Protein AF-A0A1A8RCY4-F1 (afdb_monomer)

Secondary structure (DSSP, 8-state):
-TTGGG-EEPPGGGTTTTTT--EE-TTT--EE---EEE--TT-S--EEE-HHHHHHHHHHHHHHHHHHHHHTT---S--HHHHHHHHHHHHHHHHHHHTT---S--

Organism: NCBI:txid451742

Nearest PDB structures (foldseek):
  4uj4-assembly3_B  TM=8.324E-01  e=1.398E-10  Homo sapiens
  4uj3-assembly4_K  TM=8.630E-01  e=2.674E-10  Homo sapiens
  4uj3-assembly7_T  TM=8.404E-01  e=4.211E-10  Homo sapiens
  4uj3-assembly5_N  TM=8.336E-01  e=6.215E-10  Homo sapiens
  4uj3-assembly6_Q  TM=8.354E-01  e=2.762E-09  Homo sapiens

Radius of gyration: 16.11 Å; Cα contacts (8 Å, |Δi|>4): 118; chains: 1; bounding box: 40×32×40 Å

Solvent-accessible surface area (backbone atoms only — not comparable to full-atom values): 6182 Å² total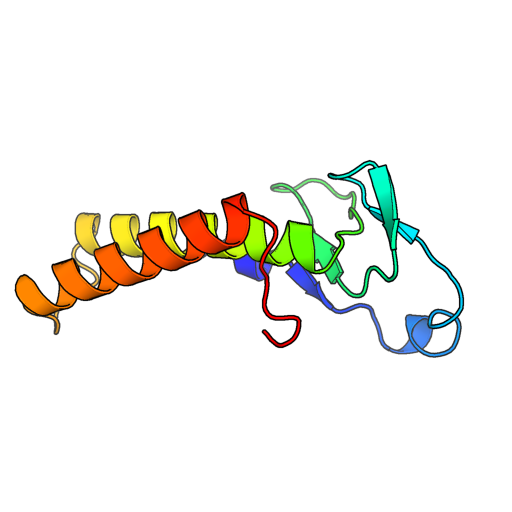; per-residue (Å²): 93,74,66,66,73,29,53,41,73,64,60,71,87,59,52,83,78,36,91,77,54,67,34,59,14,71,85,79,68,47,72,36,74,45,66,36,32,37,42,65,84,86,52,92,60,76,39,42,32,29,61,62,60,46,44,43,51,48,30,51,44,51,39,55,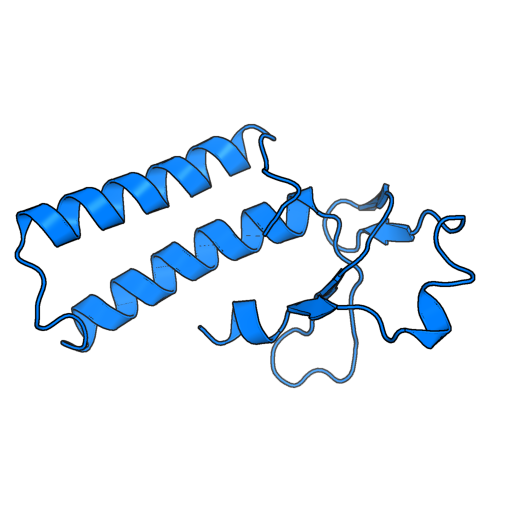34,51,54,48,32,54,77,68,62,68,61,76,86,62,56,74,65,58,51,50,52,51,54,50,49,35,53,47,48,38,53,42,32,71,74,72,49,69,73,91,82,125

Structure (mmCIF, N/CA/C/O backbone):
data_AF-A0A1A8RCY4-F1
#
_entry.id   AF-A0A1A8RCY4-F1
#
loop_
_atom_site.group_PDB
_atom_site.id
_atom_site.type_symbol
_atom_site.label_atom_id
_atom_site.label_alt_id
_atom_site.label_comp_id
_atom_site.label_asym_id
_atom_site.label_entity_id
_atom_site.label_seq_id
_atom_site.pdbx_PDB_ins_code
_atom_site.Cartn_x
_atom_site.Cartn_y
_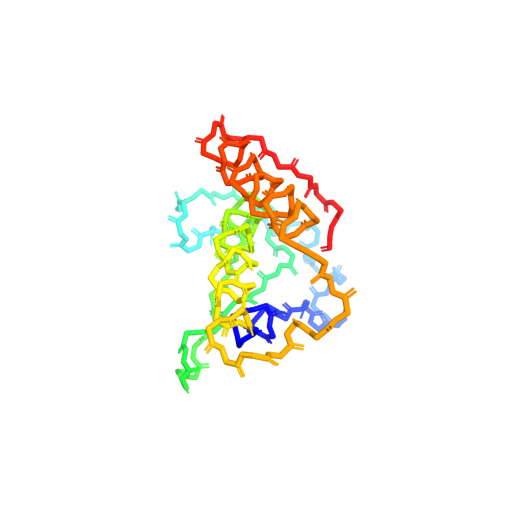atom_site.Cartn_z
_atom_site.occupancy
_atom_site.B_iso_or_equiv
_atom_site.auth_seq_id
_atom_site.auth_comp_id
_atom_site.auth_asym_id
_atom_site.auth_atom_id
_atom_site.pdbx_PDB_model_num
ATOM 1 N N . SER A 1 1 ? -2.426 -8.046 4.010 1.00 46.12 1 SER A N 1
ATOM 2 C CA . SER A 1 1 ? -1.127 -8.624 4.414 1.00 46.12 1 SER A CA 1
ATOM 3 C C . SER A 1 1 ? -0.524 -9.542 3.350 1.00 46.12 1 SER A C 1
ATOM 5 O O . SER A 1 1 ? 0.684 -9.514 3.175 1.00 46.12 1 SER A O 1
ATOM 7 N N . THR A 1 2 ? -1.328 -10.288 2.579 1.00 46.25 2 THR A N 1
ATOM 8 C CA . THR A 1 2 ? -0.867 -11.282 1.579 1.00 46.25 2 THR A CA 1
ATOM 9 C C . THR A 1 2 ? -0.059 -10.717 0.399 1.00 46.25 2 THR A C 1
ATOM 11 O O . THR A 1 2 ? 0.741 -11.422 -0.206 1.00 46.25 2 THR A O 1
ATOM 14 N N . ILE A 1 3 ? -0.234 -9.437 0.052 1.00 51.22 3 ILE A N 1
ATOM 15 C CA . ILE A 1 3 ? 0.501 -8.832 -1.071 1.00 51.22 3 ILE A CA 1
ATOM 16 C C . ILE A 1 3 ? 1.909 -8.385 -0.645 1.00 51.22 3 ILE A C 1
ATOM 18 O O . ILE A 1 3 ? 2.849 -8.534 -1.418 1.00 51.22 3 ILE A O 1
ATOM 22 N N . LEU A 1 4 ? 2.118 -7.931 0.595 1.00 52.28 4 LEU A N 1
ATOM 23 C CA . LEU A 1 4 ? 3.474 -7.629 1.079 1.00 52.28 4 LEU A CA 1
ATOM 24 C C . LEU A 1 4 ? 4.340 -8.886 1.192 1.00 52.28 4 LEU A C 1
ATOM 26 O O . LEU A 1 4 ? 5.504 -8.845 0.813 1.00 52.28 4 LEU A O 1
ATOM 30 N N . THR A 1 5 ? 3.755 -10.018 1.591 1.00 53.28 5 THR A N 1
ATOM 31 C CA . THR A 1 5 ? 4.439 -11.323 1.578 1.00 53.28 5 THR A CA 1
ATOM 32 C C . THR A 1 5 ? 4.731 -11.835 0.166 1.00 53.28 5 THR A C 1
ATOM 34 O O . THR A 1 5 ? 5.559 -12.723 0.001 1.00 53.28 5 THR A O 1
ATOM 37 N N . SER A 1 6 ? 4.070 -11.295 -0.866 1.00 58.91 6 SER A N 1
ATOM 38 C CA . SER A 1 6 ? 4.346 -11.660 -2.261 1.00 58.91 6 SER A CA 1
ATOM 39 C C . SER A 1 6 ? 5.582 -10.962 -2.838 1.00 58.91 6 SER A C 1
ATOM 41 O O . SER A 1 6 ? 6.127 -11.430 -3.840 1.00 58.91 6 SER A O 1
ATOM 43 N N . PHE A 1 7 ? 6.051 -9.874 -2.210 1.00 64.44 7 PHE A N 1
ATOM 44 C CA . PHE A 1 7 ? 7.322 -9.255 -2.568 1.00 64.44 7 PHE A CA 1
ATOM 45 C C . PHE A 1 7 ? 8.463 -10.033 -1.930 1.00 64.44 7 PHE A C 1
ATOM 47 O O . PHE A 1 7 ? 8.670 -9.973 -0.722 1.00 64.44 7 PHE A O 1
ATOM 54 N N . THR A 1 8 ? 9.229 -10.735 -2.759 1.00 74.31 8 THR A N 1
ATOM 55 C CA . THR A 1 8 ? 10.427 -11.444 -2.304 1.00 74.31 8 THR A CA 1
ATOM 56 C C . THR A 1 8 ? 11.684 -10.720 -2.787 1.00 74.31 8 THR A C 1
ATOM 58 O O . THR A 1 8 ? 11.713 -10.264 -3.942 1.00 74.31 8 THR A O 1
ATOM 61 N N . PRO A 1 9 ? 12.712 -10.581 -1.926 1.00 71.00 9 PRO A N 1
ATOM 62 C CA . PRO A 1 9 ? 14.032 -10.159 -2.370 1.00 71.00 9 PRO A CA 1
ATOM 63 C C . PRO A 1 9 ? 14.611 -11.195 -3.340 1.00 71.00 9 PRO A C 1
ATOM 65 O O . PRO A 1 9 ? 14.158 -12.345 -3.422 1.00 71.00 9 PRO A O 1
ATOM 68 N N . LEU A 1 10 ? 15.595 -10.771 -4.124 1.00 68.06 10 LEU A N 1
ATOM 69 C CA . LEU A 1 10 ? 16.285 -11.662 -5.048 1.00 68.06 10 LEU A CA 1
ATOM 70 C C . LEU A 1 10 ? 17.155 -12.664 -4.279 1.00 68.06 10 LEU A C 1
ATOM 72 O O . LEU A 1 10 ? 17.692 -12.326 -3.228 1.00 68.06 10 LEU A O 1
ATOM 76 N N . PRO A 1 11 ? 17.312 -13.901 -4.783 1.00 66.12 11 PRO A N 1
ATOM 77 C CA . PRO A 1 11 ? 18.238 -14.844 -4.177 1.00 66.12 11 PRO A CA 1
ATOM 78 C C . PRO A 1 11 ? 19.691 -14.328 -4.290 1.00 66.12 11 PRO A C 1
ATOM 80 O O . PRO A 1 11 ? 20.043 -13.784 -5.340 1.00 66.12 11 PRO A O 1
ATOM 83 N N . PRO A 1 12 ? 20.552 -14.554 -3.276 1.00 61.12 12 PRO A N 1
ATOM 84 C CA . PRO A 1 12 ? 21.902 -13.975 -3.193 1.00 61.12 12 PRO A CA 1
ATOM 85 C C . PRO A 1 12 ? 22.804 -14.293 -4.394 1.00 61.12 12 PRO A C 1
ATOM 87 O O . PRO A 1 12 ? 23.559 -13.445 -4.860 1.00 61.12 12 PRO A O 1
ATOM 90 N N . LEU A 1 13 ? 22.687 -15.504 -4.954 1.00 57.38 13 LEU A N 1
ATOM 91 C CA . LEU A 1 13 ? 23.453 -15.936 -6.134 1.00 57.38 13 LEU A CA 1
ATOM 92 C C . LEU A 1 13 ? 23.137 -15.106 -7.389 1.00 57.38 13 LEU A C 1
ATOM 94 O O . LEU A 1 13 ? 23.933 -15.060 -8.323 1.00 57.38 13 LEU A O 1
ATOM 98 N N . LEU A 1 14 ? 21.978 -14.443 -7.407 1.00 54.94 14 LEU A N 1
ATOM 99 C CA . LEU A 1 14 ? 21.564 -13.543 -8.473 1.00 54.94 14 LEU A CA 1
ATOM 100 C C . LEU A 1 14 ? 21.959 -12.089 -8.200 1.00 54.94 14 LEU A C 1
ATOM 102 O O . LEU A 1 14 ? 21.762 -11.283 -9.093 1.00 54.94 14 LEU A O 1
ATOM 106 N N . GLU A 1 15 ? 22.461 -11.719 -7.017 1.00 51.56 15 GLU A N 1
ATOM 107 C CA . GLU A 1 15 ? 22.844 -10.330 -6.717 1.00 51.56 15 GLU A CA 1
ATOM 108 C C . GLU A 1 15 ? 24.220 -9.965 -7.296 1.00 51.56 15 GLU A C 1
ATOM 110 O O . GLU A 1 15 ? 24.397 -8.852 -7.791 1.00 51.56 15 GLU A O 1
ATOM 115 N N . LEU A 1 16 ? 25.168 -10.914 -7.336 1.00 50.31 16 LEU A N 1
ATOM 116 C CA . LEU A 1 16 ? 26.549 -10.649 -7.769 1.00 50.31 16 LEU A CA 1
ATOM 117 C C . LEU A 1 16 ? 26.691 -10.305 -9.267 1.00 50.31 16 LEU A C 1
ATOM 119 O O . LEU A 1 16 ? 27.599 -9.571 -9.639 1.00 50.31 16 LEU A O 1
ATOM 123 N N . ASN A 1 17 ? 25.791 -10.796 -10.127 1.00 47.56 17 ASN A N 1
ATOM 124 C CA . ASN A 1 17 ? 25.842 -10.590 -11.587 1.00 47.56 17 ASN A CA 1
ATOM 125 C C . ASN A 1 17 ? 24.905 -9.477 -12.099 1.00 47.56 17 ASN A C 1
ATOM 127 O O . ASN A 1 17 ? 24.730 -9.309 -13.304 1.00 47.56 17 ASN A O 1
ATOM 131 N N . LEU A 1 18 ? 24.232 -8.749 -11.205 1.00 48.03 18 LEU A N 1
ATOM 132 C CA . LEU A 1 18 ? 22.943 -8.136 -11.536 1.00 48.03 18 LEU A CA 1
ATOM 133 C C . LEU A 1 18 ? 22.813 -6.652 -11.193 1.00 48.03 18 LEU A C 1
ATOM 135 O O . LEU A 1 18 ? 21.912 -5.989 -11.705 1.00 48.03 18 LEU A O 1
ATOM 139 N N . CYS A 1 19 ? 23.763 -6.083 -10.453 1.00 48.34 19 CYS A N 1
ATOM 140 C CA . CYS A 1 19 ? 23.925 -4.627 -10.422 1.00 48.34 19 CYS A CA 1
ATOM 141 C C . CYS A 1 19 ? 24.130 -4.020 -11.830 1.00 48.34 19 CYS A C 1
ATOM 143 O O . CYS A 1 19 ? 23.974 -2.816 -11.989 1.00 48.34 19 CYS A O 1
ATOM 145 N N . LEU A 1 20 ? 24.424 -4.843 -12.850 1.00 49.50 20 LEU A N 1
ATOM 146 C CA . LEU A 1 20 ? 24.630 -4.434 -14.243 1.00 49.50 20 LEU A CA 1
ATOM 147 C C . LEU A 1 20 ? 23.434 -4.681 -15.182 1.00 49.50 20 LEU A C 1
ATOM 149 O O . LEU A 1 20 ? 23.451 -4.185 -16.305 1.00 49.50 20 LEU A O 1
ATOM 153 N N . VAL A 1 21 ? 22.399 -5.430 -14.775 1.00 59.28 21 VAL A N 1
ATOM 154 C CA . VAL A 1 21 ? 21.266 -5.744 -15.666 1.00 59.28 21 VAL A CA 1
ATOM 155 C C . VAL A 1 21 ? 20.053 -4.925 -15.258 1.00 59.28 21 VAL A C 1
ATOM 157 O O . VAL A 1 21 ? 19.236 -5.325 -14.425 1.00 59.28 21 VAL A O 1
ATOM 160 N N . ASP A 1 22 ? 19.933 -3.765 -15.890 1.00 63.03 22 ASP A N 1
ATOM 161 C CA . ASP A 1 22 ? 18.699 -3.002 -15.939 1.00 63.03 22 ASP A CA 1
ATOM 162 C C . ASP A 1 22 ? 17.566 -3.904 -16.456 1.00 63.03 22 ASP A C 1
ATOM 164 O O . ASP A 1 22 ? 17.600 -4.421 -17.575 1.00 63.03 22 ASP A O 1
ATOM 168 N N . ARG A 1 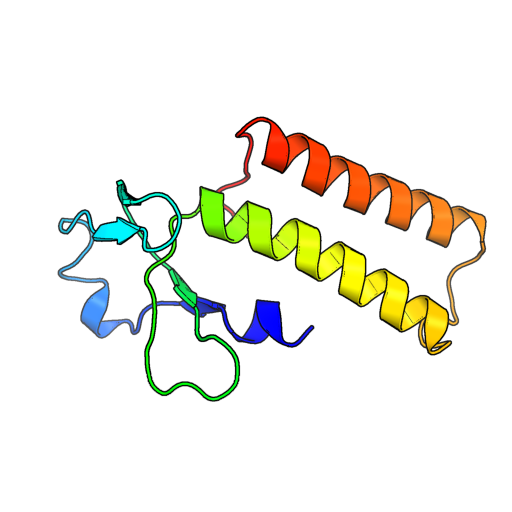23 ? 16.550 -4.138 -15.616 1.00 74.88 23 ARG A N 1
ATOM 169 C CA . ARG A 1 23 ? 15.412 -5.002 -15.952 1.00 74.88 23 ARG A CA 1
ATOM 170 C C . ARG A 1 23 ? 14.187 -4.169 -16.265 1.00 74.88 23 ARG A C 1
ATOM 172 O O . ARG A 1 23 ? 13.901 -3.167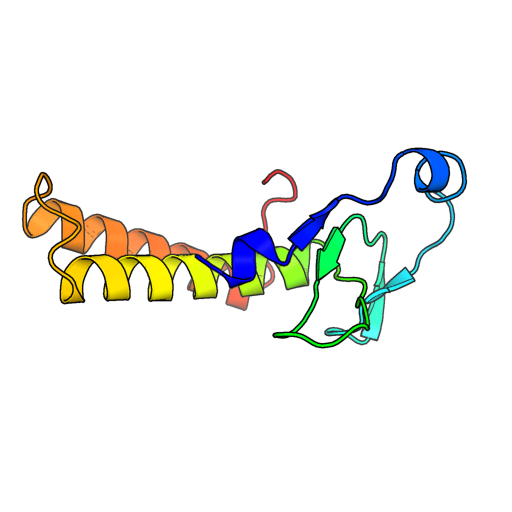 -15.610 1.00 74.88 23 ARG A O 1
ATOM 179 N N . LYS A 1 24 ? 13.424 -4.610 -17.262 1.00 84.69 24 LYS A N 1
ATOM 180 C CA . LYS A 1 24 ? 12.137 -4.000 -17.581 1.00 84.69 24 LYS A CA 1
ATOM 181 C C . LYS A 1 24 ? 11.163 -4.291 -16.443 1.00 84.69 24 LYS A C 1
ATOM 183 O O . LYS A 1 24 ? 10.835 -5.447 -16.178 1.00 84.69 24 LYS A O 1
ATOM 188 N N . CYS A 1 25 ? 10.706 -3.248 -15.760 1.00 88.00 25 CYS A N 1
ATOM 189 C CA . CYS A 1 25 ? 9.651 -3.386 -14.771 1.00 88.00 25 CYS A CA 1
ATOM 190 C C . CYS A 1 25 ? 8.369 -3.847 -15.471 1.00 88.00 25 CYS A C 1
ATOM 192 O O . CYS A 1 25 ? 7.911 -3.197 -16.410 1.00 88.00 25 CYS A O 1
ATOM 194 N N . ALA A 1 26 ? 7.762 -4.931 -14.988 1.00 88.75 26 ALA A N 1
ATOM 195 C CA . ALA A 1 26 ? 6.561 -5.501 -15.598 1.00 88.75 26 ALA A CA 1
ATOM 196 C C . ALA A 1 26 ? 5.349 -4.550 -15.572 1.00 88.75 26 ALA A C 1
ATOM 198 O O . ALA A 1 26 ? 4.456 -4.671 -16.401 1.00 88.75 26 ALA A O 1
ATOM 199 N N . LEU A 1 27 ? 5.323 -3.602 -14.628 1.00 88.62 27 LEU A N 1
ATOM 200 C CA . LEU A 1 27 ? 4.176 -2.722 -14.393 1.00 88.62 27 LEU A CA 1
ATOM 201 C C . LEU A 1 27 ? 4.299 -1.361 -15.081 1.00 88.62 27 LEU A C 1
ATOM 203 O O . LEU A 1 27 ? 3.307 -0.841 -15.576 1.00 88.62 27 LEU A O 1
ATOM 207 N N . SER A 1 28 ? 5.495 -0.764 -15.097 1.00 87.88 28 SER A N 1
ATOM 208 C CA . SER A 1 28 ? 5.722 0.526 -15.765 1.00 87.88 28 SER A CA 1
ATOM 209 C C . SER A 1 28 ? 6.279 0.383 -17.179 1.00 87.88 28 SER A C 1
ATOM 211 O O . SER A 1 28 ? 6.329 1.368 -17.909 1.00 87.88 28 SER A O 1
ATOM 213 N N . GLY A 1 29 ? 6.765 -0.805 -17.554 1.00 86.75 29 GLY A N 1
ATOM 214 C CA . GLY A 1 29 ? 7.454 -1.040 -18.821 1.00 86.75 29 GLY A CA 1
ATOM 215 C C . GLY A 1 29 ? 8.814 -0.346 -18.938 1.00 86.75 29 GLY A C 1
ATOM 216 O O . GLY A 1 29 ? 9.461 -0.471 -19.974 1.00 86.75 29 GLY A O 1
ATOM 217 N N . GLN A 1 30 ? 9.262 0.364 -17.900 1.00 86.38 30 GLN A N 1
ATOM 218 C CA . GLN A 1 30 ? 10.529 1.090 -17.903 1.00 86.38 30 GLN A CA 1
ATOM 219 C C . GLN A 1 30 ? 11.675 0.184 -17.471 1.00 86.38 30 GLN A C 1
ATOM 221 O O . GLN A 1 30 ? 11.529 -0.615 -16.541 1.00 86.38 30 GLN A O 1
ATOM 226 N N . THR A 1 31 ? 12.829 0.350 -18.107 1.00 84.75 31 THR A N 1
ATOM 227 C CA . THR A 1 31 ? 14.063 -0.315 -17.695 1.00 84.75 31 THR A CA 1
ATOM 228 C C . THR A 1 31 ? 14.646 0.411 -16.486 1.00 84.75 31 THR A C 1
ATOM 230 O O . THR A 1 31 ? 14.919 1.610 -16.548 1.00 84.75 31 THR A O 1
ATOM 233 N N . LYS A 1 32 ? 14.730 -0.292 -15.355 1.00 82.62 32 LYS A N 1
ATOM 234 C CA . LYS A 1 32 ? 15.222 0.217 -14.068 1.00 82.62 32 LYS A CA 1
ATOM 235 C C . LYS A 1 32 ? 15.879 -0.924 -13.288 1.00 82.62 32 LYS A C 1
ATOM 237 O O . LYS A 1 32 ? 15.558 -2.099 -13.493 1.00 82.62 32 LYS A O 1
ATOM 242 N N . THR A 1 33 ? 16.684 -0.592 -12.287 1.00 82.81 33 THR A N 1
ATOM 243 C CA . THR A 1 33 ? 17.206 -1.577 -11.333 1.00 82.81 33 THR A CA 1
ATOM 244 C C . THR A 1 33 ? 16.075 -2.154 -10.467 1.00 82.81 33 THR A C 1
ATOM 246 O O . THR A 1 33 ? 15.609 -1.536 -9.509 1.00 82.81 33 THR A O 1
ATOM 249 N N . CYS A 1 34 ? 15.600 -3.354 -10.809 1.00 84.50 34 CYS A N 1
ATOM 250 C CA . CYS A 1 34 ? 14.531 -4.044 -10.082 1.00 84.50 34 CYS A CA 1
ATOM 251 C C . CYS A 1 34 ? 15.123 -5.078 -9.110 1.00 84.50 34 CYS A C 1
ATOM 253 O O . CYS A 1 34 ? 15.495 -6.181 -9.525 1.00 84.50 34 CYS A O 1
ATOM 255 N N . LYS A 1 35 ? 15.182 -4.716 -7.819 1.00 83.50 35 LYS A N 1
ATOM 256 C CA . LYS A 1 35 ? 15.689 -5.568 -6.720 1.00 83.50 35 LYS A CA 1
ATOM 257 C C . LYS A 1 35 ? 14.648 -6.536 -6.140 1.00 83.50 35 LYS A C 1
ATOM 259 O O . LYS A 1 35 ? 14.989 -7.442 -5.393 1.00 83.50 35 LYS A O 1
ATOM 264 N N . HIS A 1 36 ? 13.376 -6.340 -6.478 1.00 84.94 36 HIS A N 1
ATOM 265 C CA . HIS A 1 36 ? 12.265 -7.111 -5.932 1.00 84.94 36 HIS A CA 1
ATOM 266 C C . HIS A 1 36 ? 11.460 -7.773 -7.045 1.00 84.94 36 HIS A C 1
ATOM 268 O O . HIS A 1 36 ? 11.359 -7.255 -8.165 1.00 84.94 36 HIS A O 1
ATOM 274 N N . ARG A 1 37 ? 10.841 -8.904 -6.708 1.00 86.25 37 ARG A N 1
ATOM 275 C CA . ARG A 1 37 ? 9.874 -9.595 -7.563 1.00 86.25 37 ARG A CA 1
ATOM 276 C C . ARG A 1 37 ? 8.565 -9.834 -6.818 1.00 86.25 37 ARG A C 1
ATOM 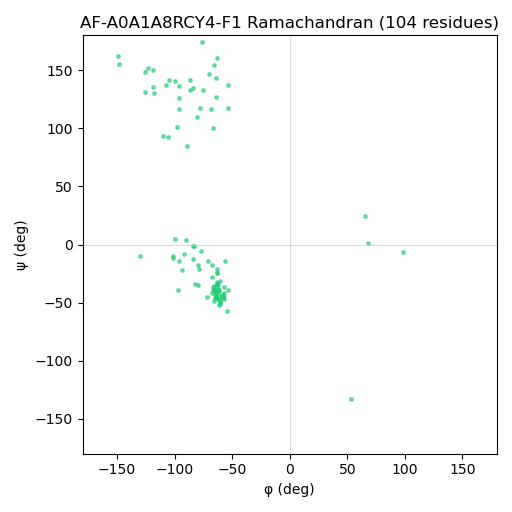278 O O . ARG A 1 37 ? 8.584 -10.030 -5.605 1.00 86.25 37 ARG A O 1
ATOM 285 N N . ILE A 1 38 ? 7.458 -9.827 -7.552 1.00 87.25 38 ILE A N 1
ATOM 286 C CA . ILE A 1 38 ? 6.109 -10.085 -7.042 1.00 87.25 38 ILE A CA 1
ATOM 287 C C . ILE A 1 38 ? 5.507 -11.322 -7.716 1.00 87.25 38 ILE A C 1
ATOM 289 O O . ILE A 1 38 ? 5.808 -11.607 -8.878 1.00 87.25 38 ILE A O 1
ATOM 293 N N . LYS A 1 39 ? 4.637 -12.025 -6.990 1.00 87.25 39 LYS A N 1
ATOM 294 C CA . LYS A 1 39 ? 3.775 -13.098 -7.495 1.00 87.25 39 LYS A CA 1
ATOM 295 C C . LYS A 1 39 ? 2.306 -12.715 -7.293 1.00 87.25 39 LYS A C 1
ATOM 297 O O . LYS A 1 39 ? 1.935 -12.230 -6.227 1.00 87.25 39 LYS A O 1
ATOM 302 N N . PHE A 1 40 ? 1.470 -12.939 -8.304 1.00 80.19 40 PHE A N 1
ATOM 303 C CA . PHE A 1 40 ? 0.030 -12.684 -8.213 1.00 80.19 40 PHE A CA 1
ATOM 304 C C . PHE A 1 40 ? -0.712 -13.975 -7.855 1.00 80.19 40 PHE A C 1
ATOM 306 O O . PHE A 1 40 ? -0.683 -14.931 -8.631 1.00 80.19 40 PHE A O 1
ATOM 313 N N . GLY A 1 41 ? -1.368 -14.010 -6.691 1.00 76.62 41 GLY A N 1
ATOM 314 C CA . GLY A 1 41 ? -2.093 -15.197 -6.218 1.00 76.62 41 GLY A CA 1
ATOM 315 C C . GLY A 1 41 ? -1.207 -16.448 -6.210 1.00 76.62 41 GLY A C 1
ATOM 316 O O . GLY A 1 41 ? -0.046 -16.386 -5.804 1.00 76.62 41 GLY A O 1
ATOM 317 N N . ASP A 1 42 ? -1.725 -17.555 -6.738 1.00 72.44 42 ASP A N 1
ATOM 318 C CA . ASP A 1 42 ? -1.000 -18.830 -6.798 1.00 72.4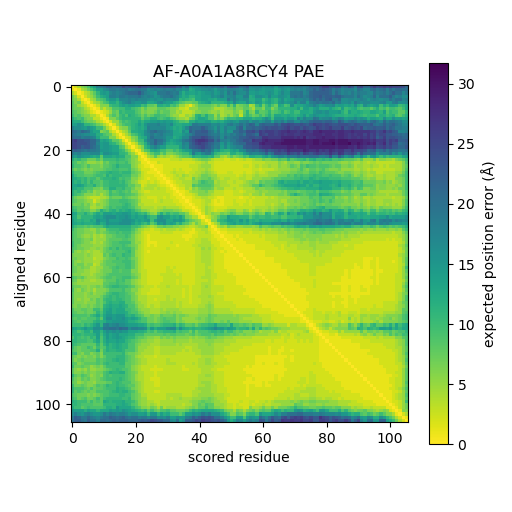4 42 ASP A CA 1
ATOM 319 C C . ASP A 1 42 ? -0.175 -19.030 -8.078 1.00 72.44 42 ASP A C 1
ATOM 321 O O . ASP A 1 42 ? 0.483 -20.060 -8.226 1.00 72.44 42 ASP A O 1
ATOM 325 N N . SER A 1 43 ? -0.111 -18.032 -8.971 1.00 74.12 43 SER A N 1
ATOM 326 C CA . SER A 1 43 ? 0.630 -18.134 -10.241 1.00 74.12 43 SER A CA 1
ATOM 327 C C . SER A 1 43 ? 2.094 -18.555 -10.045 1.00 74.12 43 SER A C 1
ATOM 329 O O . SER A 1 43 ? 2.785 -18.080 -9.152 1.00 74.12 43 SER A O 1
ATOM 331 N N . SER A 1 44 ? 2.621 -19.461 -10.865 1.00 74.12 44 SER A N 1
ATOM 332 C CA . SER A 1 44 ? 4.034 -19.875 -10.770 1.00 74.12 44 SER A CA 1
ATOM 333 C C . SER A 1 44 ? 5.016 -18.788 -11.237 1.00 74.12 44 SER A C 1
ATOM 335 O O . SER A 1 44 ? 6.212 -18.871 -10.957 1.00 74.12 44 SER A O 1
ATOM 337 N N . SER A 1 45 ? 4.521 -17.760 -11.929 1.00 82.50 45 SER A N 1
ATOM 338 C CA . SER A 1 45 ? 5.328 -16.723 -12.569 1.00 82.50 45 SER A CA 1
ATOM 339 C C . SER A 1 45 ? 5.682 -15.572 -11.623 1.00 82.50 45 SER A C 1
ATOM 341 O O . SER A 1 45 ? 4.822 -15.001 -10.953 1.00 82.50 45 SER A O 1
ATOM 343 N N . TYR A 1 46 ? 6.958 -15.184 -11.634 1.00 84.94 46 TYR A N 1
ATOM 344 C CA . TYR A 1 46 ? 7.460 -14.006 -10.930 1.00 84.94 46 TYR A CA 1
ATOM 345 C C . TYR A 1 46 ? 7.617 -12.824 -11.881 1.00 84.94 46 TYR A C 1
ATOM 347 O O . TYR A 1 46 ? 8.124 -12.973 -12.992 1.00 84.94 46 TYR A O 1
ATOM 355 N N . TYR A 1 47 ? 7.267 -11.634 -11.401 1.00 86.38 47 TYR A N 1
ATOM 356 C CA . TYR A 1 47 ? 7.389 -10.390 -12.152 1.00 86.38 47 TYR A CA 1
ATOM 357 C C . TYR A 1 47 ? 8.353 -9.442 -11.450 1.00 86.38 47 TYR A C 1
ATOM 359 O O . TYR A 1 47 ? 8.219 -9.195 -10.252 1.00 86.38 47 TYR A O 1
ATOM 367 N N . TYR A 1 48 ? 9.315 -8.884 -12.186 1.00 87.12 48 TYR A N 1
ATOM 368 C CA . TYR A 1 48 ? 10.228 -7.877 -11.648 1.00 87.12 48 TYR A CA 1
ATOM 369 C C . TYR A 1 48 ? 9.529 -6.527 -11.516 1.00 87.12 48 TYR A C 1
ATOM 371 O O . TYR A 1 48 ? 8.862 -6.048 -12.442 1.00 87.12 48 TYR A O 1
ATOM 379 N N . VAL A 1 49 ? 9.707 -5.896 -10.359 1.00 88.94 49 VAL A N 1
ATOM 380 C CA . VAL A 1 49 ? 9.035 -4.643 -10.023 1.00 88.94 49 VAL A CA 1
ATOM 381 C C . VAL A 1 49 ? 10.067 -3.593 -9.633 1.00 88.94 49 VAL A C 1
ATOM 383 O O . VAL A 1 49 ? 10.962 -3.850 -8.827 1.00 88.94 49 VAL A O 1
ATOM 386 N N . SER A 1 50 ? 9.939 -2.402 -10.220 1.00 89.38 50 SER A N 1
ATOM 387 C CA . SER A 1 50 ? 10.767 -1.253 -9.856 1.00 89.38 50 SER A CA 1
ATOM 388 C C . SER A 1 50 ? 10.467 -0.813 -8.419 1.00 89.38 50 SER A C 1
ATOM 390 O O . SER A 1 50 ? 9.341 -1.007 -7.947 1.00 89.38 50 SER A O 1
ATOM 392 N N . PRO A 1 51 ? 11.419 -0.171 -7.724 1.00 88.00 51 PRO A N 1
ATOM 393 C CA . PRO A 1 51 ? 11.184 0.335 -6.373 1.00 88.00 51 PRO A CA 1
ATOM 394 C C . PRO A 1 51 ? 9.955 1.250 -6.274 1.00 88.00 51 PRO A C 1
ATOM 396 O O . PRO A 1 51 ? 9.141 1.109 -5.364 1.00 88.00 51 PRO A O 1
ATOM 399 N N . PHE A 1 52 ? 9.748 2.100 -7.283 1.00 89.94 52 PHE A N 1
ATOM 400 C CA . PHE A 1 52 ? 8.572 2.962 -7.386 1.00 89.94 52 PHE A CA 1
ATOM 401 C C . PHE A 1 52 ? 7.256 2.174 -7.452 1.00 89.94 52 PHE A C 1
ATOM 403 O O . PHE A 1 52 ? 6.324 2.424 -6.685 1.00 89.94 52 PHE A O 1
ATOM 410 N N . CYS A 1 53 ? 7.167 1.197 -8.359 1.00 90.50 53 CYS A N 1
ATOM 411 C CA . CYS A 1 53 ? 5.971 0.369 -8.491 1.00 90.50 53 CYS A CA 1
ATOM 412 C C . CYS A 1 53 ? 5.714 -0.461 -7.227 1.00 90.50 53 CYS A C 1
ATOM 414 O O . CYS A 1 53 ? 4.560 -0.607 -6.824 1.00 90.50 53 CYS A O 1
ATOM 416 N N . ARG A 1 54 ? 6.774 -0.955 -6.573 1.00 89.75 54 ARG A N 1
ATOM 417 C CA . ARG A 1 54 ? 6.675 -1.648 -5.285 1.00 89.75 54 ARG A CA 1
ATOM 418 C C . ARG A 1 54 ? 6.0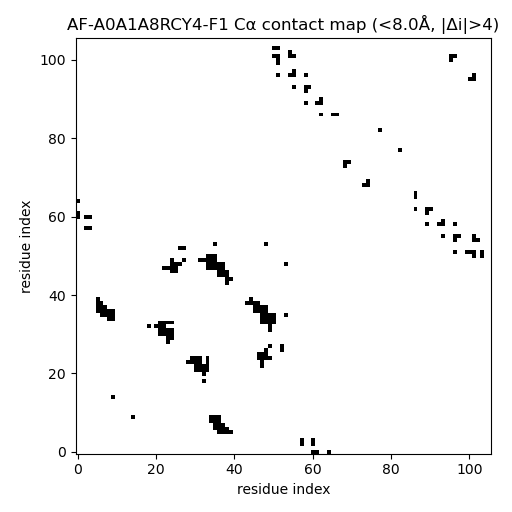79 -0.729 -4.224 1.00 89.75 54 ARG A C 1
ATOM 420 O O . ARG A 1 54 ? 5.108 -1.118 -3.587 1.00 89.75 54 ARG A O 1
ATOM 427 N N . TYR A 1 55 ? 6.594 0.492 -4.082 1.00 91.94 55 TYR A N 1
ATOM 428 C CA . TYR A 1 55 ? 6.090 1.456 -3.102 1.00 91.94 55 TYR A CA 1
ATOM 429 C C . TYR A 1 55 ? 4.600 1.762 -3.300 1.00 91.94 55 TYR A C 1
ATOM 431 O O . TYR A 1 55 ? 3.827 1.710 -2.345 1.00 91.94 55 TYR A O 1
ATOM 439 N N . ARG A 1 56 ? 4.168 1.986 -4.550 1.00 92.81 56 ARG A N 1
ATOM 440 C CA . ARG A 1 56 ? 2.748 2.202 -4.878 1.00 92.81 56 ARG A CA 1
ATOM 441 C C . ARG A 1 56 ? 1.860 1.034 -4.458 1.00 92.81 56 ARG A C 1
ATOM 443 O O . ARG A 1 56 ? 0.797 1.261 -3.887 1.00 92.81 56 ARG A O 1
ATOM 450 N N . ILE A 1 57 ? 2.283 -0.198 -4.741 1.00 92.12 57 ILE A N 1
ATOM 451 C CA . ILE A 1 57 ? 1.526 -1.394 -4.357 1.00 92.12 57 ILE A CA 1
ATOM 452 C C . ILE A 1 57 ? 1.480 -1.512 -2.834 1.00 92.12 57 ILE A C 1
ATOM 454 O O . ILE A 1 57 ? 0.398 -1.683 -2.275 1.00 92.12 57 ILE A O 1
ATOM 458 N N . THR A 1 58 ? 2.622 -1.375 -2.160 1.00 91.69 58 THR A N 1
ATOM 459 C CA . THR A 1 58 ? 2.716 -1.461 -0.699 1.00 91.69 58 THR A CA 1
ATOM 460 C C . THR A 1 58 ? 1.810 -0.449 -0.002 1.00 91.69 58 THR A C 1
ATOM 462 O O . THR A 1 58 ? 1.053 -0.851 0.876 1.00 91.69 58 THR A O 1
ATOM 465 N N . ALA A 1 59 ? 1.806 0.820 -0.423 1.00 93.62 59 ALA A N 1
ATOM 466 C CA . ALA A 1 59 ? 0.963 1.857 0.181 1.00 93.62 59 ALA A CA 1
ATOM 467 C C . ALA A 1 59 ? -0.534 1.493 0.126 1.00 93.62 59 ALA A C 1
ATOM 469 O O . ALA A 1 59 ? -1.246 1.577 1.127 1.00 93.62 59 ALA A O 1
ATOM 470 N N . VAL A 1 60 ? -1.004 1.003 -1.028 1.00 93.88 60 VAL A N 1
ATOM 471 C CA . VAL A 1 60 ? -2.390 0.535 -1.198 1.00 93.88 60 VAL A CA 1
ATOM 472 C C . VAL A 1 60 ? -2.665 -0.697 -0.332 1.00 93.88 60 VAL A C 1
ATOM 474 O O . VAL A 1 60 ? -3.705 -0.795 0.320 1.00 93.88 60 VAL A O 1
ATOM 477 N N . CYS A 1 61 ? -1.726 -1.641 -0.286 1.00 92.62 61 CYS A N 1
ATOM 478 C CA . CYS A 1 61 ? -1.881 -2.871 0.485 1.00 92.62 61 CYS A CA 1
ATOM 479 C C . CYS A 1 61 ? -1.917 -2.621 1.992 1.00 92.62 61 CYS A C 1
ATOM 481 O O . CYS A 1 61 ? -2.705 -3.272 2.680 1.00 92.62 61 CYS A O 1
ATOM 483 N N . ASN A 1 62 ? -1.101 -1.696 2.499 1.00 93.56 62 ASN A N 1
ATOM 484 C CA . ASN A 1 62 ? -1.106 -1.283 3.900 1.00 93.56 62 ASN A CA 1
ATOM 485 C C . ASN A 1 62 ? -2.471 -0.706 4.276 1.00 93.56 62 ASN A C 1
ATOM 487 O O . ASN A 1 62 ? -3.088 -1.184 5.226 1.00 93.56 62 ASN A O 1
ATOM 491 N N . PHE A 1 63 ? -2.994 0.217 3.460 1.00 95.81 63 PHE A N 1
ATOM 492 C CA . PHE A 1 63 ? -4.323 0.795 3.653 1.00 95.81 63 PHE A CA 1
ATOM 493 C C . PHE A 1 63 ? -5.419 -0.275 3.743 1.00 95.81 63 PHE A C 1
ATOM 495 O O . PHE A 1 63 ? -6.100 -0.380 4.760 1.00 95.81 63 PHE A O 1
ATOM 502 N N . PHE A 1 64 ? -5.558 -1.129 2.724 1.00 94.81 64 PHE A N 1
ATOM 503 C CA . PHE A 1 64 ? -6.599 -2.164 2.730 1.00 94.81 64 PHE A CA 1
ATOM 504 C C . PHE A 1 64 ? -6.425 -3.183 3.856 1.00 94.81 64 PHE A C 1
ATOM 506 O O . PHE A 1 64 ? -7.411 -3.673 4.403 1.00 94.81 64 PHE A O 1
ATOM 513 N N . THR A 1 65 ? -5.183 -3.507 4.216 1.00 94.06 65 THR A N 1
ATOM 514 C CA . THR A 1 65 ? -4.907 -4.408 5.339 1.00 94.06 65 THR A CA 1
ATOM 515 C C . THR A 1 65 ? -5.398 -3.808 6.647 1.00 94.06 65 THR A C 1
ATOM 517 O O . THR A 1 65 ? -6.078 -4.498 7.402 1.00 94.06 65 THR A O 1
ATOM 520 N N . TYR A 1 66 ? -5.098 -2.533 6.886 1.00 95.25 66 TYR A N 1
ATOM 521 C CA . TYR A 1 66 ? -5.501 -1.846 8.102 1.00 95.25 66 TYR A CA 1
ATOM 522 C C . TYR A 1 66 ? -7.024 -1.705 8.204 1.00 95.25 66 TYR A C 1
ATOM 524 O O . TYR A 1 66 ? -7.609 -2.096 9.211 1.00 95.25 66 TYR A O 1
ATOM 532 N N . ILE A 1 67 ? -7.694 -1.291 7.120 1.00 95.50 67 ILE A N 1
ATOM 533 C CA . ILE A 1 67 ? -9.166 -1.249 7.062 1.00 95.50 67 ILE A CA 1
ATOM 534 C C . ILE A 1 67 ? -9.774 -2.629 7.345 1.00 95.50 67 ILE A C 1
ATOM 536 O O . ILE A 1 67 ? -10.736 -2.743 8.105 1.00 95.50 67 ILE A O 1
ATOM 540 N N . ARG A 1 68 ? -9.190 -3.701 6.793 1.00 95.50 68 ARG A N 1
ATOM 541 C CA . ARG A 1 68 ? -9.644 -5.069 7.071 1.00 95.50 68 ARG A CA 1
ATOM 542 C C . ARG A 1 68 ? -9.474 -5.436 8.546 1.00 95.50 68 ARG A C 1
ATOM 544 O O . ARG A 1 68 ? -10.347 -6.094 9.099 1.00 95.50 68 ARG A O 1
ATOM 551 N N . TYR A 1 69 ? -8.377 -5.026 9.180 1.00 94.56 69 TYR A N 1
ATOM 552 C CA . TYR A 1 69 ? -8.146 -5.274 10.604 1.00 94.56 69 TYR A CA 1
ATOM 553 C C . TYR A 1 69 ? -9.151 -4.539 11.490 1.00 94.56 69 TYR A C 1
ATOM 555 O O . TYR A 1 69 ? -9.638 -5.138 12.448 1.00 94.56 69 TYR A O 1
ATOM 563 N N . ILE A 1 70 ? -9.520 -3.302 11.143 1.00 94.31 70 ILE A N 1
ATOM 564 C CA . ILE A 1 70 ? -10.594 -2.570 11.828 1.00 94.31 70 ILE A CA 1
ATOM 565 C C . ILE A 1 70 ? -11.918 -3.327 11.677 1.00 94.31 70 ILE A C 1
ATOM 567 O O . ILE A 1 70 ? -12.555 -3.656 12.673 1.00 94.31 70 ILE A O 1
ATOM 571 N N . HIS A 1 71 ? -12.299 -3.684 10.446 1.00 94.12 71 HIS A N 1
ATOM 572 C CA . HIS A 1 71 ? -13.556 -4.391 10.177 1.00 94.12 71 HIS A CA 1
ATOM 573 C C . HIS A 1 71 ? -13.640 -5.762 10.876 1.00 94.12 71 HIS A C 1
ATOM 575 O O . HIS A 1 71 ? -14.719 -6.213 11.244 1.00 94.12 71 HIS A O 1
ATOM 581 N N . GLN A 1 72 ? -12.507 -6.443 11.062 1.00 94.94 72 GLN A N 1
ATOM 582 C CA . GLN A 1 72 ? -12.421 -7.729 11.765 1.00 94.94 72 GLN A CA 1
ATOM 583 C C . GLN A 1 72 ? -12.318 -7.590 13.294 1.00 94.94 72 GLN A C 1
ATOM 585 O O . GLN A 1 72 ? -12.231 -8.605 13.983 1.00 94.94 72 GLN A O 1
ATOM 590 N N . GLY A 1 73 ? -12.282 -6.368 13.838 1.00 93.12 73 GLY A N 1
ATOM 591 C CA . GLY A 1 73 ? -12.099 -6.135 15.274 1.00 93.12 73 GLY A CA 1
ATOM 592 C C . GLY A 1 73 ? -10.724 -6.573 15.800 1.00 93.12 73 GLY A C 1
ATOM 593 O O . GLY A 1 73 ? -10.576 -6.893 16.981 1.00 93.12 73 GLY A O 1
ATOM 594 N N . LEU A 1 74 ? -9.711 -6.629 14.926 1.00 93.62 74 LEU A N 1
ATOM 595 C CA . LEU A 1 74 ? -8.334 -6.993 15.286 1.00 93.62 74 LEU A CA 1
ATOM 596 C C . LEU A 1 74 ? -7.581 -5.827 15.944 1.00 93.62 74 LEU A C 1
ATOM 598 O O . LEU A 1 74 ? -6.614 -6.049 16.670 1.00 93.62 74 LEU A O 1
ATOM 602 N N . VAL A 1 75 ? -8.036 -4.593 15.724 1.00 91.75 75 VAL A N 1
ATOM 603 C CA . VAL A 1 75 ? -7.465 -3.380 16.318 1.00 91.75 75 VAL A CA 1
ATOM 604 C C . VAL A 1 75 ? -8.153 -3.105 17.659 1.00 91.75 75 VAL A C 1
ATOM 606 O O . VAL A 1 75 ? -9.138 -2.381 17.723 1.00 91.75 75 VAL A O 1
ATOM 609 N N . LYS A 1 76 ? -7.675 -3.747 18.733 1.00 85.62 76 LYS A N 1
ATOM 610 C CA . LYS A 1 76 ? -8.330 -3.698 20.060 1.00 85.62 76 LYS A CA 1
ATOM 611 C C . LYS A 1 76 ? -7.807 -2.612 21.003 1.00 85.62 76 LYS A C 1
ATOM 613 O O . LYS A 1 76 ? -8.485 -2.275 21.963 1.00 85.62 76 LYS A O 1
ATOM 618 N N . GLN A 1 77 ? -6.587 -2.131 20.777 1.00 87.94 77 GLN A N 1
ATOM 619 C CA . GLN A 1 77 ? -5.879 -1.230 21.699 1.00 87.94 77 GLN A CA 1
ATOM 620 C C . GLN A 1 77 ? -5.907 0.239 21.262 1.00 87.94 77 GLN A C 1
ATOM 622 O O . GLN A 1 77 ? -5.484 1.090 22.035 1.00 87.94 77 GLN A O 1
ATOM 627 N N . GLN A 1 78 ? -6.361 0.530 20.038 1.00 89.81 78 GLN A N 1
ATOM 628 C CA . GLN A 1 78 ? -6.398 1.893 19.513 1.00 89.81 78 GLN A CA 1
ATOM 629 C C . GLN A 1 78 ? -7.780 2.508 19.709 1.00 89.81 78 GLN A C 1
ATOM 631 O O . GLN A 1 78 ? -8.792 1.859 19.437 1.00 89.81 78 GLN A O 1
ATOM 636 N N . ASP A 1 79 ? -7.816 3.761 20.151 1.00 93.88 79 ASP A N 1
ATOM 637 C CA . ASP A 1 79 ? -9.048 4.545 20.170 1.00 93.88 79 ASP A CA 1
ATOM 638 C C . ASP A 1 79 ? -9.429 5.040 18.758 1.00 93.88 79 ASP A C 1
ATOM 640 O O . ASP A 1 79 ? -8.711 4.848 17.769 1.00 93.88 79 ASP A O 1
ATOM 644 N N . ALA A 1 80 ? -10.607 5.660 18.644 1.00 93.50 80 ALA A N 1
ATOM 645 C CA . ALA A 1 80 ? -11.119 6.141 17.362 1.00 93.50 80 ALA A CA 1
ATOM 646 C C . ALA A 1 80 ? -10.245 7.240 16.735 1.00 93.50 80 ALA A C 1
ATOM 648 O O . ALA A 1 80 ? -10.149 7.316 15.508 1.00 93.50 80 ALA A O 1
ATOM 649 N N . GLU A 1 81 ? -9.599 8.070 17.554 1.00 95.69 81 GLU A N 1
ATOM 650 C CA . GLU A 1 81 ? -8.731 9.145 17.080 1.00 95.69 81 GLU A CA 1
ATOM 651 C C . GLU A 1 81 ? -7.429 8.577 16.500 1.00 95.69 81 GLU A C 1
ATOM 653 O O . GLU A 1 81 ? -7.028 8.936 15.391 1.00 95.69 81 GLU A O 1
ATOM 658 N N . GLN A 1 82 ? -6.810 7.621 17.189 1.00 95.19 82 GLN A N 1
ATOM 659 C CA . GLN A 1 82 ? -5.633 6.902 16.714 1.00 95.19 82 GLN A CA 1
ATOM 660 C C . GLN A 1 82 ? -5.922 6.163 15.407 1.00 95.19 82 GLN A C 1
ATOM 662 O O . GLN A 1 82 ? -5.142 6.268 14.458 1.00 95.19 82 GLN A O 1
ATOM 667 N N . MET A 1 83 ? -7.070 5.479 15.311 1.00 95.38 83 MET A N 1
ATOM 668 C CA . MET A 1 83 ? -7.483 4.831 14.063 1.00 95.38 83 MET A CA 1
ATOM 669 C C . MET A 1 83 ? -7.664 5.838 12.920 1.00 95.38 83 MET A C 1
ATOM 671 O O . MET A 1 83 ? -7.257 5.575 11.786 1.00 95.38 83 MET A O 1
ATOM 675 N N . PHE A 1 84 ? -8.243 7.007 13.202 1.00 96.38 84 PHE A N 1
ATOM 676 C CA . PHE A 1 84 ? -8.413 8.072 12.216 1.00 96.38 84 PHE A CA 1
ATOM 677 C C . PHE A 1 84 ? -7.071 8.626 11.713 1.00 96.38 84 PHE A C 1
ATOM 679 O O . PHE A 1 84 ? -6.886 8.798 10.500 1.00 96.38 84 PHE A O 1
ATOM 686 N N . TRP A 1 85 ? -6.122 8.883 12.615 1.00 97.12 85 TRP A N 1
ATOM 687 C CA . TRP A 1 85 ? -4.788 9.359 12.248 1.00 97.12 85 TRP A CA 1
ATOM 688 C C . TRP A 1 85 ? -4.012 8.324 11.435 1.00 97.12 85 TRP A C 1
ATOM 690 O O . TRP A 1 85 ? -3.399 8.687 10.430 1.00 97.12 85 TRP A O 1
ATOM 700 N N . GLU A 1 86 ? -4.111 7.043 11.788 1.00 96.81 86 GLU A N 1
ATOM 701 C CA . GLU A 1 86 ? -3.488 5.952 11.034 1.00 96.81 86 GLU A CA 1
ATOM 702 C C . GLU A 1 86 ? -4.067 5.856 9.610 1.00 96.81 86 GLU A C 1
ATOM 704 O O . GLU A 1 86 ? -3.331 5.833 8.621 1.00 96.81 86 GLU A O 1
ATOM 709 N N . VAL A 1 87 ? -5.398 5.918 9.467 1.00 97.06 87 VAL A N 1
ATOM 710 C CA . VAL A 1 87 ? -6.063 5.986 8.152 1.00 97.06 87 VAL A CA 1
ATOM 711 C C . VAL A 1 87 ? -5.587 7.200 7.351 1.00 97.06 87 VAL A C 1
ATOM 713 O O . VAL A 1 87 ? -5.313 7.090 6.152 1.00 97.06 87 VAL A O 1
ATOM 716 N N . THR A 1 88 ? -5.477 8.361 7.994 1.00 97.62 88 THR A N 1
ATOM 717 C CA . THR A 1 88 ? -5.023 9.601 7.353 1.00 97.62 88 THR A CA 1
ATOM 718 C C . 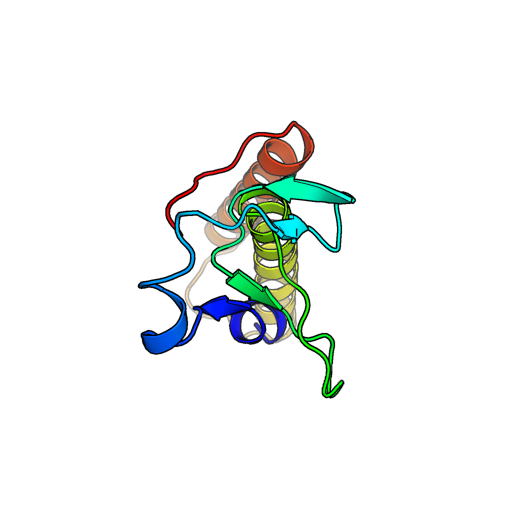THR A 1 88 ? -3.580 9.478 6.867 1.00 97.62 88 THR A C 1
ATOM 720 O O . THR A 1 88 ? -3.279 9.855 5.730 1.00 97.62 88 THR A O 1
ATOM 723 N N . GLN A 1 89 ? -2.704 8.875 7.669 1.00 97.12 89 GLN A N 1
ATOM 724 C CA . GLN A 1 89 ? -1.317 8.618 7.301 1.00 97.12 89 GLN A CA 1
ATOM 725 C C . GLN A 1 89 ? -1.209 7.653 6.113 1.00 97.12 89 GLN A C 1
ATOM 727 O O . GLN A 1 89 ? -0.510 7.946 5.142 1.00 97.12 89 GLN A O 1
ATOM 732 N N . LEU A 1 90 ? -1.963 6.551 6.114 1.00 96.88 90 LEU A N 1
ATOM 733 C CA . LEU A 1 90 ? -1.983 5.595 5.000 1.00 96.88 90 LEU A CA 1
ATOM 734 C C . LEU A 1 90 ? -2.501 6.236 3.697 1.00 96.88 90 LEU A C 1
ATOM 736 O O . LEU A 1 90 ? -1.960 6.003 2.612 1.00 96.88 90 LEU A O 1
ATOM 740 N N . ARG A 1 91 ? -3.508 7.118 3.780 1.00 97.44 91 ARG A N 1
ATOM 741 C CA . ARG A 1 91 ? -3.983 7.914 2.629 1.00 97.44 91 ARG A CA 1
ATOM 742 C C . ARG A 1 91 ? -2.929 8.900 2.130 1.00 97.44 91 ARG A C 1
ATOM 744 O O . ARG A 1 91 ? -2.818 9.113 0.916 1.00 97.44 91 ARG A O 1
ATOM 751 N N . ARG A 1 92 ? -2.142 9.484 3.034 1.00 96.50 92 ARG A N 1
ATOM 752 C CA . ARG A 1 92 ? -1.015 10.355 2.686 1.00 96.50 92 ARG A CA 1
ATOM 753 C C . ARG A 1 92 ? 0.064 9.584 1.927 1.00 96.50 92 ARG A C 1
ATOM 755 O O . ARG A 1 92 ? 0.498 10.068 0.885 1.00 96.50 92 ARG A O 1
ATOM 762 N N . GLU A 1 93 ? 0.441 8.385 2.368 1.00 95.19 93 GLU A N 1
ATOM 763 C CA . GLU A 1 93 ? 1.411 7.542 1.648 1.00 95.19 93 GLU A CA 1
ATOM 764 C C . GLU A 1 93 ? 0.953 7.222 0.221 1.00 95.19 93 GLU A C 1
ATOM 766 O O . GLU A 1 93 ? 1.717 7.396 -0.730 1.00 95.19 93 GLU A O 1
ATOM 771 N N . MET A 1 94 ? -0.318 6.848 0.040 1.00 95.75 94 MET A N 1
ATOM 772 C CA . MET A 1 94 ? -0.884 6.629 -1.296 1.00 95.75 94 MET A CA 1
ATOM 773 C C . MET A 1 94 ? -0.857 7.897 -2.161 1.00 95.75 94 MET A C 1
ATOM 775 O O . MET A 1 94 ? -0.577 7.824 -3.358 1.00 95.75 94 MET A O 1
ATOM 779 N N . SER A 1 95 ? -1.128 9.063 -1.569 1.00 96.38 95 SER A N 1
ATOM 780 C CA . SER A 1 95 ? -1.126 10.350 -2.278 1.00 96.38 95 SER A CA 1
ATOM 781 C C . SER A 1 95 ? 0.282 10.744 -2.730 1.00 96.38 95 SER A C 1
ATOM 783 O O . SER A 1 95 ? 0.472 11.149 -3.874 1.00 96.38 95 SER A O 1
ATOM 785 N N . ILE A 1 96 ? 1.284 10.543 -1.872 1.00 94.31 96 ILE A N 1
ATOM 786 C CA . ILE A 1 96 ? 2.706 10.738 -2.188 1.00 94.31 96 ILE A CA 1
ATOM 787 C C . ILE A 1 96 ? 3.127 9.794 -3.325 1.00 94.31 96 ILE A C 1
ATOM 789 O O . ILE A 1 96 ? 3.700 10.240 -4.321 1.00 94.31 96 ILE A O 1
ATOM 793 N N . ALA A 1 97 ? 2.753 8.514 -3.234 1.00 93.69 97 ALA A N 1
ATOM 794 C CA . ALA A 1 97 ? 3.048 7.513 -4.256 1.00 93.69 97 ALA A CA 1
ATOM 795 C C . ALA A 1 97 ? 2.391 7.832 -5.612 1.00 93.69 97 ALA A C 1
ATOM 797 O O . ALA A 1 97 ? 2.976 7.577 -6.668 1.00 93.69 97 ALA A O 1
ATOM 798 N N . LYS A 1 98 ? 1.182 8.413 -5.601 1.00 91.88 98 LYS A N 1
ATOM 799 C CA . LYS A 1 98 ? 0.461 8.850 -6.809 1.00 91.88 98 LYS A CA 1
ATOM 800 C C . LYS A 1 98 ? 1.216 9.946 -7.564 1.00 91.88 98 LYS A C 1
ATOM 802 O O . LYS A 1 98 ? 1.166 9.964 -8.789 1.00 91.88 98 LYS A O 1
ATOM 807 N N . LEU A 1 99 ? 1.920 10.820 -6.847 1.00 94.62 99 LEU A N 1
ATOM 808 C CA . LEU A 1 99 ? 2.697 11.922 -7.420 1.00 94.62 99 LEU A CA 1
ATOM 809 C C . LEU A 1 99 ? 4.096 11.509 -7.909 1.00 94.62 99 LEU A C 1
ATOM 811 O O . LEU A 1 99 ? 4.820 12.345 -8.436 1.00 94.62 99 LEU A O 1
ATOM 815 N N . GLY A 1 100 ? 4.490 10.240 -7.758 1.00 89.81 100 GLY A N 1
ATOM 816 C CA . GLY A 1 100 ? 5.807 9.768 -8.198 1.00 89.81 100 GLY A CA 1
ATOM 817 C C . GLY A 1 100 ? 6.857 9.682 -7.089 1.00 89.81 100 GLY A C 1
ATOM 818 O O . GLY A 1 100 ? 7.945 9.160 -7.324 1.00 89.81 100 GLY A O 1
ATOM 819 N N . TYR A 1 101 ? 6.546 10.145 -5.878 1.00 90.12 101 TYR A N 1
ATOM 820 C CA . TYR A 1 101 ? 7.477 10.117 -4.754 1.00 90.12 101 TYR A CA 1
ATOM 821 C C . TYR A 1 101 ? 7.449 8.753 -4.056 1.00 90.12 101 TYR A C 1
ATOM 823 O O . TYR A 1 101 ? 6.384 8.202 -3.779 1.00 90.12 101 TYR A O 1
ATOM 831 N N . PHE A 1 102 ? 8.624 8.209 -3.746 1.00 87.19 102 PHE A N 1
ATOM 832 C CA . PHE A 1 102 ? 8.764 6.961 -3.001 1.00 87.19 102 PHE A CA 1
ATOM 833 C C . PHE A 1 102 ? 10.038 6.972 -2.158 1.00 87.19 102 PHE A C 1
ATOM 835 O O . PHE A 1 102 ? 10.995 7.681 -2.467 1.00 87.19 102 PHE A O 1
ATOM 842 N N . LYS A 1 103 ? 10.048 6.173 -1.090 1.00 79.62 103 LYS A N 1
ATOM 843 C CA . LYS A 1 103 ? 11.256 5.898 -0.308 1.00 79.62 103 LYS A CA 1
ATOM 844 C C . LYS A 1 103 ? 11.861 4.591 -0.816 1.00 79.62 103 LYS A C 1
ATOM 846 O O . LYS A 1 103 ? 11.160 3.585 -0.870 1.00 79.62 103 LYS A O 1
ATOM 851 N N . ASP A 1 104 ? 13.139 4.607 -1.192 1.00 65.94 104 ASP A N 1
ATOM 852 C CA . ASP A 1 104 ? 13.853 3.412 -1.685 1.00 65.94 104 ASP A CA 1
ATOM 853 C C . ASP A 1 104 ? 14.272 2.452 -0.545 1.00 65.94 104 ASP A C 1
ATOM 855 O O . ASP A 1 104 ? 14.757 1.352 -0.789 1.00 65.94 104 ASP A O 1
ATOM 859 N N . GLN A 1 105 ? 14.048 2.850 0.713 1.00 53.31 105 GLN A N 1
ATOM 860 C CA . GLN A 1 105 ? 14.306 2.055 1.916 1.00 53.31 105 GLN A CA 1
ATOM 861 C C . GLN A 1 105 ? 12.986 1.632 2.575 1.00 53.31 105 GLN A C 1
ATOM 863 O O . GLN A 1 105 ? 12.413 2.386 3.359 1.00 53.31 105 GLN A O 1
ATOM 868 N N . LEU A 1 106 ? 12.504 0.438 2.227 1.00 46.38 106 LEU A N 1
ATOM 869 C CA . LEU A 1 106 ? 11.495 -0.333 2.967 1.00 46.38 106 LEU A CA 1
ATOM 870 C C . LEU A 1 106 ? 11.772 -1.818 2.774 1.00 46.38 106 LEU A C 1
ATOM 872 O O . LEU A 1 106 ? 11.769 -2.241 1.591 1.00 46.38 106 LEU A O 1
#

pLDDT: mean 82.09, std 15.76, range [46.12, 97.62]

InterPro domains:
  IPR040351 Guanine nucleotide exchange factor RAB3IL/RAB3IP/Sec2 [PTHR14430] (21-104)

Sequence (106 aa):
STILTSFTPLPPLLELNLCLVDRKCALSGQTKTCKHRIKFGDSSSYYYVSPFCRYRITAVCNFFTYIRYIHQGLVKQQDAEQMFWEVTQLRREMSIAKLGYFKDQL

Foldseek 3Di:
DVFVVQKDFDDPVCPVVQVPAQDQQPVPRDGHRFRIWGDDDPDPDITGHDLLRVQLVVLVVLLVVLVVCVVVVVPPPDDPVRSVVSNVVSVVSNVCSVVSDDDSPD

Mean predicted aligned error: 7.9 Å